Protein AF-A0A3L7UY20-F1 (afdb_monomer_lite)

pLDDT: mean 85.22, std 11.04, range [53.28, 96.44]

Sequence (76 aa):
MLTGSADRDTLLGGSVNDTLLGGADADILLGNDILLGNDTLDGEGHSRDTINGGSGTNTLLGLAAEIDLAFTLIPD

Radius of gyration: 12.55 Å; chains: 1; bounding box: 25×42×26 Å

Structure (mmCIF, N/CA/C/O backbone):
data_AF-A0A3L7UY20-F1
#
_entry.id   AF-A0A3L7UY20-F1
#
loop_
_atom_site.group_PDB
_atom_site.id
_atom_site.type_symbol
_atom_site.label_atom_id
_atom_site.label_alt_id
_atom_site.label_comp_id
_atom_site.label_asym_id
_atom_site.label_entity_id
_atom_site.label_seq_id
_atom_site.pdbx_PDB_ins_code
_atom_site.Cartn_x
_atom_site.Cartn_y
_atom_site.Cartn_z
_atom_site.occupancy
_atom_site.B_iso_or_equiv
_atom_site.auth_seq_id
_atom_site.auth_comp_id
_atom_site.auth_asym_id
_atom_site.auth_atom_id
_atom_site.pdbx_PDB_model_num
ATOM 1 N N . MET A 1 1 ? -7.871 -9.050 1.983 1.00 90.75 1 MET A N 1
ATOM 2 C CA . MET A 1 1 ? -6.647 -9.458 1.258 1.00 90.75 1 MET A CA 1
ATOM 3 C C . MET A 1 1 ? -6.919 -9.409 -0.230 1.00 90.75 1 MET A C 1
ATOM 5 O O . MET A 1 1 ? -7.842 -10.080 -0.684 1.00 90.75 1 MET A O 1
ATOM 9 N N . LEU A 1 2 ? -6.138 -8.607 -0.943 1.00 93.38 2 LEU A N 1
ATOM 10 C CA . LEU A 1 2 ? -6.208 -8.375 -2.377 1.00 93.38 2 LEU A CA 1
ATOM 11 C C . LEU A 1 2 ? -4.780 -8.436 -2.940 1.00 93.38 2 LEU A C 1
ATOM 13 O O . LEU A 1 2 ? -3.867 -7.871 -2.343 1.00 93.38 2 LEU A O 1
ATOM 17 N N . THR A 1 3 ? -4.593 -9.132 -4.056 1.00 95.56 3 THR A N 1
ATOM 18 C CA . THR A 1 3 ? -3.277 -9.347 -4.672 1.00 95.56 3 THR A CA 1
ATOM 19 C C . THR A 1 3 ? -3.361 -8.997 -6.146 1.00 95.56 3 THR A C 1
ATOM 21 O O . THR A 1 3 ? -4.271 -9.474 -6.830 1.00 95.56 3 THR A O 1
ATOM 24 N N . GLY A 1 4 ? -2.446 -8.144 -6.593 1.00 94.44 4 GLY A N 1
ATOM 25 C CA . GLY A 1 4 ? -2.234 -7.807 -7.986 1.00 94.44 4 GLY A CA 1
ATOM 26 C C . GLY A 1 4 ? -1.526 -8.922 -8.748 1.00 94.44 4 GLY A C 1
ATOM 27 O O . GLY A 1 4 ? -1.350 -10.054 -8.286 1.00 94.44 4 GLY A O 1
ATOM 28 N N . SER A 1 5 ? -1.201 -8.609 -9.984 1.00 93.81 5 SER A N 1
ATOM 29 C CA . SER A 1 5 ? -0.563 -9.476 -10.955 1.00 93.81 5 SER A CA 1
ATOM 30 C C . SER A 1 5 ? 0.915 -9.103 -11.100 1.00 93.81 5 SER A C 1
ATOM 32 O O . SER A 1 5 ? 1.512 -8.511 -10.214 1.00 93.81 5 SER A O 1
ATOM 34 N N . ALA A 1 6 ? 1.556 -9.508 -12.197 1.00 93.19 6 ALA A N 1
ATOM 35 C CA . ALA A 1 6 ? 2.898 -9.016 -12.510 1.00 93.19 6 ALA A CA 1
ATOM 36 C C . ALA A 1 6 ? 2.874 -7.671 -13.259 1.00 93.19 6 ALA A C 1
ATOM 38 O O . ALA A 1 6 ? 3.935 -7.084 -13.449 1.00 93.19 6 ALA A O 1
ATOM 39 N N . ASP A 1 7 ? 1.697 -7.243 -13.720 1.00 95.25 7 ASP A N 1
ATOM 40 C CA . ASP A 1 7 ? 1.497 -6.002 -14.458 1.00 95.25 7 ASP A CA 1
ATOM 41 C C . ASP A 1 7 ? 1.224 -4.839 -13.490 1.00 95.25 7 ASP A C 1
ATOM 43 O O . ASP A 1 7 ? 1.227 -5.003 -12.279 1.00 95.25 7 ASP A O 1
ATOM 47 N N . ARG A 1 8 ? 0.983 -3.646 -14.040 1.00 95.56 8 ARG A N 1
ATOM 48 C CA . ARG A 1 8 ? 0.646 -2.446 -13.266 1.00 95.56 8 ARG A CA 1
ATOM 49 C C . ARG A 1 8 ? -0.794 -2.489 -12.776 1.00 95.56 8 ARG A C 1
ATOM 51 O O . ARG A 1 8 ? -1.722 -2.344 -13.580 1.00 95.56 8 ARG A O 1
ATOM 58 N N . ASP A 1 9 ? -0.969 -2.559 -11.471 1.00 96.44 9 ASP A N 1
ATOM 59 C CA . ASP A 1 9 ? -2.257 -2.706 -10.819 1.00 96.44 9 ASP A CA 1
ATOM 60 C C . ASP A 1 9 ? -2.695 -1.453 -10.041 1.00 96.44 9 ASP A C 1
ATOM 62 O O . ASP A 1 9 ? -1.923 -0.570 -9.660 1.00 96.44 9 ASP A O 1
ATOM 66 N N . THR A 1 10 ? -4.007 -1.341 -9.827 1.00 95.31 10 THR A N 1
ATOM 67 C CA . THR A 1 10 ? -4.601 -0.392 -8.879 1.00 95.31 10 THR A CA 1
ATOM 68 C C . THR A 1 10 ? -5.479 -1.171 -7.920 1.00 95.31 10 THR A C 1
ATOM 70 O O . THR A 1 10 ? -6.516 -1.715 -8.301 1.00 95.31 10 THR A O 1
ATOM 73 N N . LEU A 1 11 ? -5.048 -1.221 -6.669 1.00 95.00 11 LEU A N 1
ATOM 74 C CA . LEU A 1 11 ? -5.623 -2.037 -5.617 1.00 95.00 11 LEU A CA 1
ATOM 75 C C . LEU A 1 11 ? -6.256 -1.102 -4.582 1.00 95.00 11 LEU A C 1
ATOM 77 O O . LEU A 1 11 ? -5.595 -0.210 -4.051 1.00 95.00 11 LEU A O 1
ATOM 81 N N . LEU A 1 12 ? -7.548 -1.294 -4.313 1.00 94.06 12 LEU A N 1
ATOM 82 C CA . LEU A 1 12 ? -8.315 -0.498 -3.355 1.00 94.06 12 LEU A CA 1
ATOM 83 C C . LEU A 1 12 ? -8.860 -1.396 -2.243 1.00 94.06 12 LEU A C 1
ATOM 85 O O . LEU A 1 12 ? -9.598 -2.347 -2.513 1.00 94.06 12 LEU A O 1
ATOM 89 N N . GLY A 1 13 ? -8.506 -1.057 -1.008 1.00 91.38 13 GLY A N 1
ATOM 90 C CA . GLY A 1 13 ? -9.003 -1.654 0.219 1.00 91.38 13 GLY A CA 1
ATOM 91 C C . GLY A 1 13 ? -10.456 -1.281 0.514 1.00 91.38 13 GLY A C 1
ATOM 92 O O . GLY A 1 13 ? -11.042 -0.339 -0.039 1.00 91.38 13 GLY A O 1
ATOM 93 N N . GLY A 1 14 ? -11.064 -2.073 1.383 1.00 88.44 14 GLY A N 1
ATOM 94 C CA . GLY A 1 14 ? -12.345 -1.810 2.008 1.00 88.44 14 GLY A CA 1
ATOM 95 C C . GLY A 1 14 ? -12.217 -0.916 3.242 1.00 88.44 14 GLY A C 1
ATOM 96 O O . GLY A 1 14 ? -11.230 -0.244 3.474 1.00 88.44 14 GLY A O 1
ATOM 97 N N . SER A 1 15 ? -13.277 -0.861 4.042 1.00 84.69 15 SER A N 1
ATOM 98 C CA . SER A 1 15 ? -13.359 0.019 5.215 1.00 84.69 15 SER A CA 1
ATOM 99 C C . SER A 1 15 ? -12.816 -0.620 6.502 1.00 84.69 15 SER A C 1
ATOM 101 O O . SER A 1 15 ? -13.240 -0.255 7.594 1.00 84.69 15 SER A O 1
ATOM 103 N N . VAL A 1 16 ? -12.029 -1.683 6.408 1.00 86.19 16 VAL A N 1
ATOM 104 C CA . VAL A 1 16 ? -11.517 -2.454 7.552 1.00 86.19 16 VAL A CA 1
ATOM 105 C C . VAL A 1 16 ? -10.095 -2.887 7.233 1.00 86.19 16 VAL A C 1
ATOM 107 O O . VAL A 1 16 ? -9.717 -2.831 6.078 1.00 86.19 16 VAL A O 1
ATOM 110 N N . ASN A 1 17 ? -9.353 -3.385 8.226 1.00 92.00 17 ASN A N 1
ATOM 111 C CA . ASN A 1 17 ? -7.974 -3.846 8.045 1.00 92.00 17 ASN A CA 1
ATOM 112 C C . ASN A 1 17 ? -7.805 -4.734 6.804 1.00 92.00 17 ASN A C 1
ATOM 114 O O . ASN A 1 17 ? -8.328 -5.856 6.744 1.00 92.00 17 ASN A O 1
ATOM 118 N N . ASP A 1 18 ? -7.004 -4.253 5.870 1.00 93.81 18 ASP A N 1
ATOM 119 C CA . ASP A 1 18 ? -6.724 -4.893 4.607 1.00 93.81 18 ASP A CA 1
ATOM 120 C C . ASP A 1 18 ? -5.280 -5.371 4.492 1.00 93.81 18 ASP A C 1
ATOM 122 O O . ASP A 1 18 ? -4.367 -5.025 5.242 1.00 93.81 18 ASP A O 1
ATOM 126 N N . THR A 1 19 ? -5.088 -6.244 3.512 1.00 95.31 19 THR A N 1
ATOM 127 C CA . THR A 1 19 ? -3.766 -6.658 3.052 1.00 95.31 19 THR A CA 1
ATOM 128 C C . THR A 1 19 ? -3.765 -6.499 1.547 1.00 95.31 19 THR A C 1
ATOM 130 O O . THR A 1 19 ? -4.547 -7.185 0.884 1.00 95.31 19 THR A O 1
ATOM 133 N N . LEU A 1 20 ? -2.950 -5.585 1.032 1.00 96.00 20 LEU A N 1
ATOM 134 C CA . LEU A 1 20 ? -2.811 -5.308 -0.393 1.00 96.00 20 LEU A CA 1
ATOM 135 C C . LEU A 1 20 ? -1.393 -5.670 -0.829 1.00 96.00 20 LEU A C 1
ATOM 137 O O . LEU A 1 20 ? -0.435 -5.233 -0.200 1.00 96.00 20 LEU A O 1
ATOM 141 N N . LEU A 1 21 ? -1.290 -6.477 -1.878 1.00 96.00 21 LEU A N 1
ATOM 142 C CA . LEU A 1 21 ? -0.038 -6.974 -2.444 1.00 96.00 21 LEU A CA 1
ATOM 143 C C . LEU A 1 21 ? 0.036 -6.538 -3.911 1.00 96.00 21 LEU A C 1
ATOM 145 O O . LEU A 1 21 ? -0.843 -6.935 -4.675 1.00 96.00 21 LEU A O 1
ATOM 149 N N . GLY A 1 22 ? 1.000 -5.683 -4.261 1.00 93.44 22 GLY A N 1
ATOM 150 C CA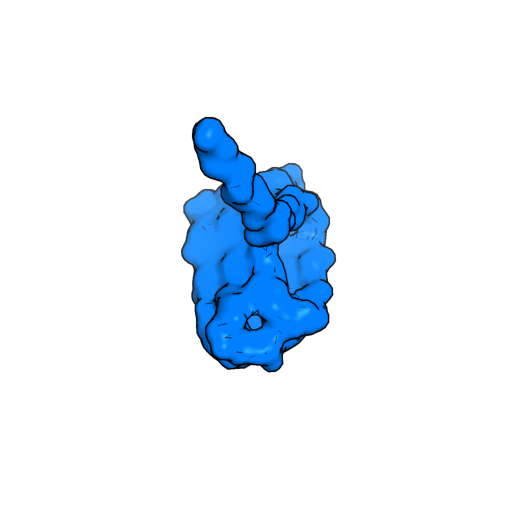 . GLY A 1 22 ? 1.134 -5.022 -5.563 1.00 93.44 22 GLY A CA 1
ATOM 151 C C . GLY A 1 22 ? 1.513 -5.994 -6.666 1.00 93.44 22 GLY A C 1
ATOM 152 O O . GLY A 1 22 ? 0.683 -6.310 -7.516 1.00 93.44 22 GLY A O 1
ATOM 153 N N . GLY A 1 23 ? 2.723 -6.538 -6.581 1.00 93.50 23 GLY A N 1
ATOM 154 C CA . GLY A 1 23 ? 3.246 -7.446 -7.584 1.00 93.50 23 GLY A CA 1
ATOM 155 C C . GLY A 1 23 ? 4.652 -7.056 -8.011 1.00 93.50 23 GLY A C 1
ATOM 156 O O . GLY A 1 23 ? 5.530 -6.841 -7.185 1.00 93.50 23 GLY A O 1
ATOM 157 N N . ALA A 1 24 ? 4.933 -7.095 -9.312 1.00 90.50 24 ALA A N 1
ATOM 158 C CA . ALA A 1 24 ? 6.283 -6.843 -9.821 1.00 90.50 24 ALA A CA 1
ATOM 159 C C . ALA A 1 24 ? 6.477 -5.424 -10.369 1.00 90.50 24 ALA A C 1
ATOM 161 O O . ALA A 1 24 ? 7.552 -4.843 -10.184 1.00 90.50 24 ALA A O 1
ATOM 162 N N . ASP A 1 25 ? 5.491 -4.936 -11.121 1.00 93.62 25 ASP A N 1
ATOM 163 C CA . ASP A 1 25 ? 5.522 -3.650 -11.806 1.00 93.62 25 ASP A CA 1
ATOM 164 C C . ASP A 1 25 ? 5.099 -2.510 -10.866 1.00 93.62 25 ASP A C 1
ATOM 166 O O . ASP A 1 25 ? 4.967 -2.692 -9.668 1.00 93.62 25 ASP A O 1
ATOM 170 N N . ALA A 1 26 ? 5.035 -1.277 -11.374 1.00 93.81 26 ALA A N 1
ATOM 171 C CA . ALA A 1 26 ? 4.721 -0.116 -10.539 1.00 93.81 26 ALA A CA 1
ATOM 172 C C . ALA A 1 26 ? 3.212 -0.002 -10.287 1.00 93.81 26 ALA A C 1
ATOM 174 O O . ALA A 1 26 ? 2.465 0.330 -11.217 1.00 93.81 26 ALA A O 1
ATOM 175 N N . ASP A 1 27 ? 2.817 -0.172 -9.030 1.00 94.88 27 ASP A N 1
ATOM 176 C CA . ASP A 1 27 ? 1.427 -0.309 -8.612 1.00 94.88 27 ASP A CA 1
ATOM 177 C C . ASP A 1 27 ? 0.905 0.896 -7.825 1.00 94.88 27 ASP A C 1
ATOM 179 O O . ASP A 1 27 ? 1.654 1.748 -7.333 1.00 94.88 27 ASP A O 1
ATOM 183 N N . ILE A 1 28 ? -0.421 0.974 -7.705 1.00 93.94 28 ILE A N 1
ATOM 184 C CA . ILE A 1 28 ? -1.121 1.908 -6.820 1.00 93.94 28 ILE A CA 1
ATOM 185 C C . ILE A 1 28 ? -1.880 1.101 -5.769 1.00 93.94 28 ILE A C 1
ATOM 187 O O . ILE A 1 28 ? -2.823 0.390 -6.109 1.00 93.94 28 ILE A O 1
ATOM 191 N N . LEU A 1 29 ? -1.509 1.233 -4.495 1.00 93.06 29 LEU A N 1
ATOM 192 C CA . LEU A 1 29 ? -2.181 0.551 -3.386 1.00 93.06 29 LEU A CA 1
ATOM 193 C C . LEU A 1 29 ? -2.833 1.585 -2.463 1.00 93.06 29 LEU A C 1
ATOM 195 O O . LEU A 1 29 ? -2.157 2.468 -1.936 1.00 93.06 29 LEU A O 1
ATOM 199 N N . LEU A 1 30 ? -4.145 1.475 -2.261 1.00 92.44 30 LEU A N 1
ATOM 200 C CA . LEU A 1 30 ? -4.945 2.404 -1.460 1.00 92.44 30 LEU A CA 1
ATOM 201 C C . LEU A 1 30 ? -5.657 1.642 -0.333 1.00 92.44 30 LEU A C 1
ATOM 203 O O . LEU A 1 30 ? -6.552 0.855 -0.621 1.00 92.44 30 LEU A O 1
ATOM 207 N N . GLY A 1 31 ? -5.300 1.901 0.927 1.00 88.88 31 GLY A N 1
ATOM 208 C CA . GLY A 1 31 ? -5.886 1.266 2.120 1.00 88.88 31 GLY A CA 1
ATOM 209 C C . GLY A 1 31 ? -7.348 1.643 2.383 1.00 88.88 31 GLY A C 1
ATOM 210 O O . GLY A 1 31 ? -8.110 0.808 2.847 1.00 88.88 31 GLY A O 1
ATOM 211 N N . ASN A 1 32 ? -7.777 2.823 1.894 1.00 82.56 32 ASN A N 1
ATOM 212 C CA . ASN A 1 32 ? -9.086 3.467 2.127 1.00 82.56 32 ASN A CA 1
ATOM 213 C C . ASN A 1 32 ? -9.159 4.217 3.475 1.00 82.56 32 ASN A C 1
ATOM 215 O O . ASN A 1 32 ? -8.447 3.918 4.418 1.00 82.56 32 ASN A O 1
ATOM 219 N N . ASP A 1 33 ? -9.990 5.261 3.550 1.00 71.12 33 ASP A N 1
ATOM 220 C CA . ASP A 1 33 ? -9.939 6.276 4.619 1.00 71.12 33 ASP A CA 1
ATOM 221 C C . ASP A 1 33 ? -11.242 6.385 5.443 1.00 71.12 33 ASP A C 1
ATOM 223 O O . ASP A 1 33 ? -11.387 7.237 6.315 1.00 71.12 33 ASP A O 1
ATOM 227 N N . ILE A 1 34 ? -12.252 5.555 5.153 1.00 65.69 34 ILE A N 1
ATOM 228 C CA . ILE A 1 34 ? -13.627 5.799 5.637 1.00 65.69 34 ILE A CA 1
ATOM 229 C C . ILE A 1 34 ? -13.866 5.307 7.079 1.00 65.69 34 ILE A C 1
ATOM 231 O O . ILE A 1 34 ? -14.750 5.823 7.766 1.00 65.69 34 ILE A O 1
ATOM 235 N N . LEU A 1 35 ? -13.088 4.342 7.572 1.00 68.62 35 LEU A N 1
ATOM 236 C CA . LEU A 1 35 ? -13.102 3.865 8.960 1.00 68.62 35 LEU A CA 1
ATOM 237 C C . LEU A 1 35 ? -11.664 3.508 9.347 1.00 68.62 35 LEU A C 1
ATOM 239 O O . LEU A 1 35 ? -10.938 3.018 8.495 1.00 68.62 35 LEU A O 1
ATOM 243 N N . LEU A 1 36 ? -11.278 3.726 10.612 1.00 69.31 36 LEU A N 1
ATOM 244 C CA . LEU A 1 36 ? -9.931 3.438 11.131 1.00 69.31 36 LEU A CA 1
ATOM 245 C C . LEU A 1 36 ? -9.571 1.947 10.954 1.00 69.31 36 LEU A C 1
ATOM 247 O O . LEU A 1 36 ? -9.817 1.137 11.852 1.00 69.31 36 LEU A O 1
ATOM 251 N N . GLY A 1 37 ? -9.024 1.604 9.790 1.00 83.12 37 GLY A N 1
ATOM 252 C CA . GLY A 1 37 ? -8.435 0.320 9.440 1.00 83.12 37 GLY A CA 1
ATOM 253 C C . GLY A 1 37 ? -6.922 0.399 9.591 1.00 83.12 37 GLY A C 1
ATOM 254 O O . GLY A 1 37 ? -6.321 1.435 9.352 1.00 83.12 37 GLY A O 1
ATOM 255 N N . ASN A 1 38 ? -6.313 -0.673 10.080 1.00 90.50 38 ASN A N 1
ATOM 256 C CA . ASN A 1 38 ? -4.864 -0.811 10.106 1.00 90.50 38 ASN A CA 1
ATOM 257 C C . ASN A 1 38 ? -4.479 -1.768 8.989 1.00 90.50 38 ASN A C 1
ATOM 259 O O . ASN A 1 38 ? -4.650 -2.986 9.126 1.00 90.50 38 ASN A O 1
ATOM 263 N N . ASP A 1 39 ? -3.965 -1.210 7.909 1.00 92.19 39 ASP A N 1
ATOM 264 C CA . ASP A 1 39 ? -3.718 -1.939 6.681 1.00 92.19 39 ASP A CA 1
ATOM 265 C C . ASP A 1 39 ? -2.255 -2.359 6.562 1.00 92.19 39 ASP A C 1
ATOM 267 O O . ASP A 1 39 ? -1.333 -1.735 7.098 1.00 92.19 39 ASP A O 1
ATOM 271 N N . THR A 1 40 ? -2.032 -3.452 5.838 1.00 93.62 40 THR A N 1
ATOM 272 C CA . THR A 1 40 ? -0.705 -3.877 5.386 1.00 93.62 40 THR A CA 1
ATOM 273 C C . THR A 1 40 ? -0.650 -3.766 3.872 1.00 93.62 40 THR A C 1
ATOM 275 O O . THR A 1 40 ? -1.388 -4.459 3.175 1.00 93.62 40 THR A O 1
ATOM 278 N N . LEU A 1 41 ? 0.204 -2.887 3.363 1.00 92.38 41 LEU A N 1
ATOM 279 C CA . LEU A 1 41 ? 0.347 -2.632 1.935 1.00 92.38 41 LEU A CA 1
ATOM 280 C C . LEU A 1 41 ? 1.787 -2.945 1.545 1.00 92.38 41 LEU A C 1
ATOM 282 O O . LEU A 1 41 ? 2.714 -2.325 2.063 1.00 92.38 41 LEU A O 1
ATOM 286 N N . ASP A 1 42 ? 1.970 -3.907 0.653 1.00 93.44 42 ASP A N 1
ATOM 287 C CA . ASP A 1 42 ? 3.274 -4.286 0.121 1.00 93.44 42 ASP A CA 1
ATOM 288 C C . ASP A 1 42 ? 3.246 -4.100 -1.389 1.00 93.44 42 ASP A C 1
ATOM 290 O O . ASP A 1 42 ? 2.464 -4.756 -2.072 1.00 93.44 42 ASP A O 1
ATOM 294 N N . GLY A 1 43 ? 4.068 -3.187 -1.905 1.00 88.19 43 GLY A N 1
ATOM 295 C CA . GLY A 1 43 ? 4.223 -3.030 -3.352 1.00 88.19 43 GLY A CA 1
ATOM 296 C C . GL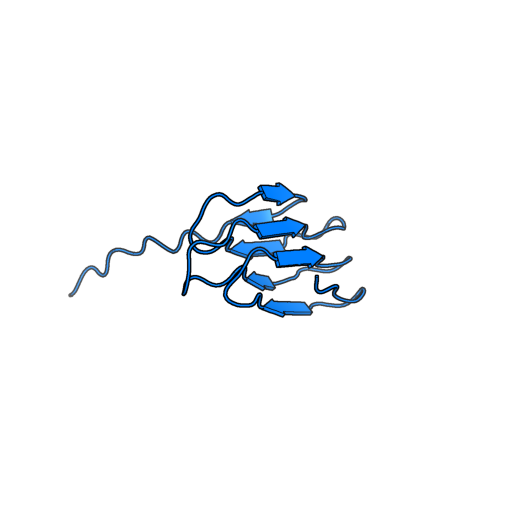Y A 1 43 ? 4.789 -4.289 -4.013 1.00 88.19 43 GLY A C 1
ATOM 297 O O . GLY A 1 43 ? 4.443 -4.595 -5.145 1.00 88.19 43 GLY A O 1
AT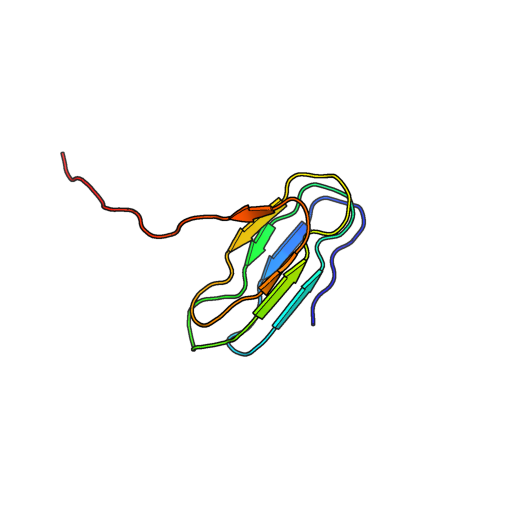OM 298 N N . GLU A 1 44 ? 5.556 -5.086 -3.260 1.00 89.00 44 GLU A N 1
ATOM 299 C CA . GLU A 1 44 ? 6.358 -6.198 -3.769 1.00 89.00 44 GLU A CA 1
ATOM 300 C C . GLU A 1 44 ? 7.309 -5.762 -4.918 1.00 89.00 44 GLU A C 1
ATOM 302 O O . GLU A 1 44 ? 7.397 -4.600 -5.303 1.00 89.00 44 GLU A O 1
ATOM 307 N N . GLY A 1 45 ? 8.168 -6.662 -5.403 1.00 80.81 45 GLY A N 1
ATOM 308 C CA . GLY A 1 45 ? 9.013 -6.359 -6.567 1.00 80.81 45 GLY A CA 1
ATOM 309 C C . GLY A 1 45 ? 10.143 -5.329 -6.356 1.00 80.81 45 GLY A C 1
ATOM 310 O O . GLY A 1 45 ? 10.653 -5.115 -5.256 1.00 80.81 45 GLY A O 1
ATOM 311 N N . HIS A 1 46 ? 10.638 -4.776 -7.472 1.00 80.69 46 HIS A N 1
ATOM 312 C CA . HIS A 1 46 ? 11.741 -3.792 -7.513 1.00 80.69 46 HIS A CA 1
ATOM 313 C C . HIS A 1 46 ? 11.316 -2.459 -8.157 1.00 80.69 46 HIS A C 1
ATOM 315 O O . HIS A 1 46 ? 12.158 -1.587 -8.408 1.00 80.69 46 HIS A O 1
ATOM 321 N N . SER A 1 47 ? 10.037 -2.331 -8.498 1.00 86.31 47 SER A N 1
ATOM 322 C CA . SER A 1 47 ? 9.406 -1.122 -9.014 1.00 86.31 47 SER A CA 1
ATOM 323 C C . SER A 1 47 ? 9.263 -0.078 -7.901 1.00 86.31 47 SER A C 1
ATOM 325 O O . SER A 1 47 ? 9.589 -0.321 -6.744 1.00 86.31 47 SER A O 1
ATOM 327 N N . ARG A 1 48 ? 8.868 1.148 -8.268 1.00 88.88 48 ARG A N 1
ATOM 328 C CA . ARG A 1 48 ? 8.482 2.167 -7.287 1.00 88.88 48 ARG A CA 1
ATOM 329 C C . ARG A 1 48 ? 6.974 2.292 -7.277 1.00 88.88 48 ARG A C 1
ATOM 331 O O . ARG A 1 48 ? 6.419 2.866 -8.217 1.00 88.88 48 ARG A O 1
ATOM 338 N N . ASP A 1 49 ? 6.368 1.827 -6.200 1.00 92.06 49 ASP A N 1
ATOM 339 C CA . ASP A 1 49 ? 4.918 1.819 -6.038 1.00 92.06 49 ASP A CA 1
ATOM 340 C C . ASP A 1 49 ? 4.427 3.106 -5.406 1.00 92.06 49 ASP A C 1
ATOM 342 O O . ASP A 1 49 ? 5.167 3.845 -4.755 1.00 92.06 49 ASP A O 1
ATOM 346 N N . THR A 1 50 ? 3.157 3.395 -5.625 1.00 92.44 50 THR A N 1
ATOM 347 C CA . THR A 1 50 ? 2.469 4.548 -5.068 1.00 92.44 50 THR A CA 1
ATOM 348 C C . THR A 1 50 ? 1.486 4.042 -4.029 1.00 92.44 50 THR A C 1
ATOM 350 O O . THR A 1 50 ? 0.452 3.469 -4.367 1.00 92.44 50 THR A O 1
ATOM 353 N N . ILE A 1 51 ? 1.815 4.228 -2.755 1.00 90.50 51 ILE A N 1
ATOM 354 C CA . ILE A 1 51 ? 1.053 3.625 -1.664 1.00 90.50 51 ILE A CA 1
ATOM 355 C C . ILE A 1 51 ? 0.439 4.710 -0.789 1.00 90.50 51 ILE A C 1
ATOM 357 O O . ILE A 1 51 ? 1.101 5.665 -0.392 1.00 90.50 51 ILE A O 1
ATOM 361 N N . ASN A 1 52 ? -0.839 4.545 -0.475 1.00 90.25 52 ASN A N 1
ATOM 362 C CA . ASN A 1 52 ? -1.550 5.337 0.511 1.00 90.25 52 ASN A CA 1
ATOM 363 C C . ASN A 1 52 ? -2.201 4.389 1.516 1.00 90.25 52 ASN A C 1
ATOM 365 O O . ASN A 1 52 ? -3.138 3.674 1.165 1.00 90.25 52 ASN A O 1
ATOM 369 N N . GLY A 1 53 ? -1.725 4.406 2.759 1.00 86.75 53 GLY A N 1
ATOM 370 C CA . GLY A 1 53 ? -2.296 3.587 3.825 1.00 86.75 53 GLY A CA 1
ATOM 371 C C . GLY A 1 53 ? -3.708 4.003 4.246 1.00 86.75 53 GLY A C 1
ATOM 372 O O . GLY A 1 53 ? -4.391 3.203 4.856 1.00 86.75 53 GLY A O 1
ATOM 373 N N . GLY A 1 54 ? -4.165 5.216 3.919 1.00 87.06 54 GLY A N 1
ATOM 374 C CA . GLY A 1 54 ? -5.414 5.752 4.461 1.00 87.06 54 GLY A CA 1
ATOM 375 C C . GLY A 1 54 ? -5.293 6.116 5.944 1.00 87.06 54 GLY A C 1
ATOM 376 O O . GLY A 1 54 ? -4.191 6.341 6.456 1.00 87.06 54 GLY A O 1
ATOM 377 N N . SER A 1 55 ? -6.427 6.215 6.640 1.00 85.25 55 SER A N 1
ATOM 378 C CA . SER A 1 55 ? -6.440 6.440 8.089 1.00 85.25 55 SER A CA 1
ATOM 379 C C . SER A 1 55 ? -5.962 5.207 8.860 1.00 85.25 55 SER A C 1
ATOM 381 O O . SER A 1 55 ? -5.700 4.156 8.293 1.00 85.25 55 SER A O 1
ATOM 383 N N . GLY A 1 56 ? -5.804 5.350 10.179 1.00 86.12 56 GLY A N 1
ATOM 384 C CA . GLY A 1 56 ? -5.313 4.275 11.040 1.00 86.12 56 GLY A CA 1
ATOM 385 C C . GLY A 1 56 ? -3.788 4.170 11.087 1.00 86.12 56 GLY A C 1
ATOM 386 O O . GLY A 1 56 ? -3.061 5.101 10.748 1.00 86.12 56 GLY A O 1
ATOM 387 N N . THR A 1 57 ? -3.298 3.065 11.648 1.00 89.50 57 THR A N 1
ATOM 388 C CA . THR A 1 57 ? -1.865 2.770 11.780 1.00 89.50 57 THR A CA 1
ATOM 389 C C . THR A 1 57 ? -1.490 1.694 10.775 1.00 89.50 57 THR A C 1
ATOM 391 O O . THR A 1 57 ? -1.749 0.512 11.001 1.00 89.50 57 THR A O 1
ATOM 394 N N . ASN A 1 58 ? -0.862 2.118 9.684 1.00 89.19 58 ASN A N 1
ATOM 395 C CA . ASN A 1 58 ? -0.608 1.277 8.521 1.00 89.19 58 ASN A CA 1
ATOM 396 C C . ASN A 1 58 ? 0.841 0.792 8.479 1.00 89.19 58 ASN A C 1
ATOM 398 O O . ASN A 1 58 ? 1.758 1.460 8.961 1.00 89.19 58 ASN A O 1
ATOM 402 N N . THR A 1 59 ? 1.047 -0.388 7.903 1.00 91.44 59 THR A N 1
ATOM 403 C CA . THR A 1 59 ? 2.374 -0.956 7.648 1.00 91.44 59 THR A CA 1
ATOM 404 C C . THR A 1 59 ? 2.611 -0.978 6.148 1.00 91.44 59 THR A C 1
ATOM 406 O O . THR A 1 59 ? 1.897 -1.674 5.428 1.00 91.44 59 THR A O 1
ATOM 409 N N . LEU A 1 60 ? 3.607 -0.221 5.685 1.00 89.12 60 LEU A N 1
ATOM 410 C CA . LEU A 1 60 ? 3.983 -0.157 4.27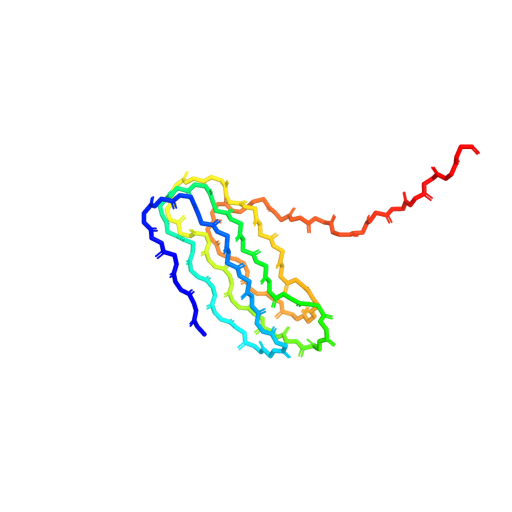4 1.00 89.12 60 LEU A CA 1
ATOM 411 C C . LEU A 1 60 ? 5.305 -0.904 4.063 1.00 89.12 60 LEU A C 1
ATOM 413 O O . LEU A 1 60 ? 6.273 -0.677 4.795 1.00 89.12 60 LEU A O 1
ATOM 417 N N . LEU A 1 61 ? 5.336 -1.800 3.084 1.00 88.38 61 LEU A N 1
ATOM 418 C CA . LEU A 1 61 ? 6.480 -2.637 2.728 1.00 88.38 61 LEU A CA 1
ATOM 419 C C . LEU A 1 61 ? 6.848 -2.431 1.247 1.00 88.38 61 LEU A C 1
ATOM 421 O O . LEU A 1 61 ? 6.037 -1.956 0.451 1.00 88.38 61 LEU A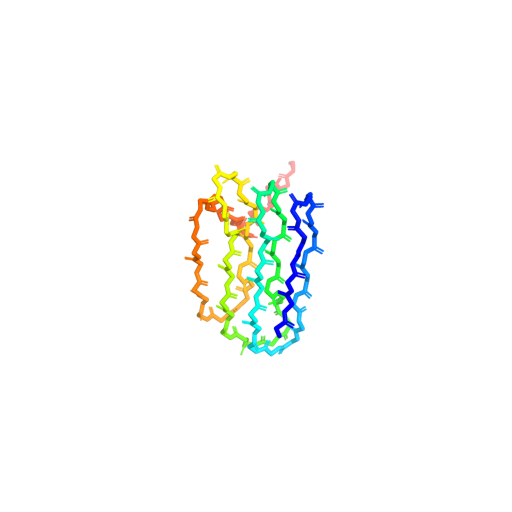 O 1
ATOM 425 N N . GLY A 1 62 ? 8.094 -2.759 0.896 1.00 83.31 62 GLY A N 1
ATOM 426 C CA . GLY A 1 62 ? 8.617 -2.619 -0.467 1.00 83.31 62 GLY A CA 1
ATOM 427 C C . GLY A 1 62 ? 9.217 -1.242 -0.783 1.00 83.31 62 GLY A C 1
ATOM 428 O O . GLY A 1 62 ? 9.491 -0.426 0.103 1.00 83.31 62 GLY A O 1
ATOM 429 N N . LEU A 1 63 ? 9.478 -0.994 -2.068 1.00 75.25 63 LEU A N 1
ATOM 430 C CA . LEU A 1 63 ? 10.020 0.273 -2.570 1.00 75.25 63 LEU A CA 1
ATOM 431 C C . LEU A 1 63 ? 8.888 1.272 -2.850 1.00 75.25 63 LEU A C 1
ATOM 433 O O . LEU A 1 63 ? 8.658 1.695 -3.979 1.00 75.25 63 LEU A O 1
ATOM 437 N N . ALA A 1 64 ? 8.198 1.695 -1.798 1.00 70.00 64 ALA A N 1
ATOM 438 C CA . ALA A 1 64 ? 7.055 2.588 -1.924 1.00 70.00 64 ALA A CA 1
ATOM 439 C C . ALA A 1 64 ? 7.447 4.077 -1.914 1.00 70.00 64 ALA A C 1
ATOM 441 O O . ALA A 1 64 ? 8.288 4.532 -1.135 1.00 70.00 64 ALA A O 1
ATOM 442 N N . ALA A 1 65 ? 6.782 4.861 -2.758 1.00 76.00 65 ALA A N 1
ATOM 443 C CA . ALA A 1 65 ? 6.555 6.279 -2.540 1.00 76.00 65 ALA A CA 1
ATOM 444 C C . ALA A 1 65 ? 5.212 6.433 -1.818 1.00 76.00 65 ALA A C 1
ATOM 446 O O . ALA A 1 65 ? 4.156 6.146 -2.385 1.00 76.00 65 ALA A O 1
ATOM 447 N N . GLU A 1 66 ? 5.255 6.872 -0.565 1.00 72.12 66 GLU A N 1
ATOM 448 C CA . GLU A 1 66 ? 4.040 7.204 0.174 1.00 72.12 66 GLU A CA 1
ATOM 449 C C . GLU A 1 66 ? 3.385 8.452 -0.439 1.00 72.12 66 GLU A C 1
ATOM 451 O O . GLU A 1 66 ? 4.055 9.465 -0.673 1.00 72.12 66 GLU A O 1
ATOM 456 N N . ILE A 1 67 ? 2.082 8.381 -0.720 1.00 68.81 67 ILE A N 1
ATOM 457 C CA . ILE A 1 67 ? 1.290 9.573 -1.033 1.00 68.81 67 ILE A CA 1
ATOM 458 C C . ILE A 1 67 ? 0.958 10.271 0.285 1.00 68.81 67 ILE A C 1
ATOM 460 O O . ILE A 1 67 ? 0.122 9.790 1.046 1.00 68.81 67 ILE A O 1
ATOM 464 N N . ASP A 1 68 ? 1.541 11.448 0.508 1.00 63.66 68 ASP A N 1
ATOM 465 C CA . ASP A 1 68 ? 1.058 12.366 1.538 1.00 63.66 68 ASP A CA 1
ATOM 466 C C . ASP A 1 68 ? -0.241 13.039 1.058 1.00 63.66 68 ASP A C 1
ATOM 468 O O . ASP A 1 68 ? -0.243 13.850 0.127 1.00 63.66 68 ASP A O 1
ATOM 472 N N . LEU A 1 69 ? -1.366 12.673 1.675 1.00 62.97 69 LEU A N 1
ATOM 473 C CA . LEU A 1 69 ? -2.674 13.281 1.423 1.00 62.97 69 LEU A CA 1
ATOM 474 C C . LEU A 1 69 ? -2.861 14.628 2.138 1.00 62.97 69 LEU A C 1
ATOM 476 O O . LEU A 1 69 ? -3.894 15.275 1.940 1.00 62.97 69 LEU A O 1
ATOM 480 N N . ALA A 1 70 ? -1.908 15.078 2.961 1.00 62.69 70 ALA A N 1
ATOM 481 C CA . ALA A 1 70 ? -1.969 16.379 3.613 1.00 62.69 70 ALA A CA 1
ATOM 482 C C . ALA A 1 70 ? -1.663 17.504 2.612 1.00 62.69 70 ALA A C 1
ATOM 484 O O . ALA A 1 70 ? -0.603 18.127 2.622 1.00 62.69 70 ALA A O 1
ATOM 485 N N . PHE A 1 71 ? -2.620 17.817 1.740 1.00 53.28 71 PHE A N 1
ATOM 486 C CA . PHE A 1 71 ? -2.538 19.007 0.902 1.00 53.28 71 PHE A CA 1
ATOM 487 C C . PHE A 1 71 ? -3.187 20.198 1.613 1.00 53.28 71 PHE A C 1
ATOM 489 O O . PHE A 1 71 ? -4.335 20.151 2.052 1.00 53.28 71 PHE A O 1
ATOM 496 N N . THR A 1 72 ? -2.458 21.310 1.705 1.00 64.31 72 THR A N 1
ATOM 497 C CA . THR A 1 72 ? -3.073 22.607 2.005 1.00 64.31 72 THR A CA 1
ATOM 498 C C . THR A 1 72 ? -3.448 23.256 0.684 1.00 64.31 72 THR A C 1
ATOM 500 O O . THR A 1 72 ? -2.573 23.580 -0.117 1.00 64.31 72 THR A O 1
ATOM 503 N N . LEU A 1 73 ? -4.744 23.455 0.446 1.00 54.62 73 LEU A N 1
ATOM 504 C CA . LEU A 1 73 ? -5.1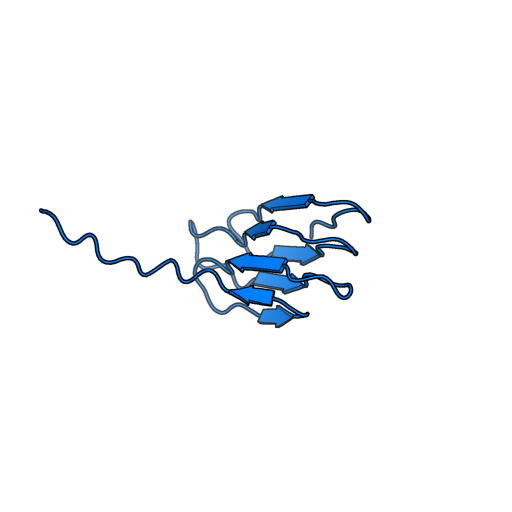84 24.325 -0.641 1.00 54.62 73 LEU A CA 1
ATOM 505 C C . LEU A 1 73 ? -4.777 25.756 -0.287 1.00 54.62 73 LEU A C 1
ATOM 507 O O . LEU A 1 73 ? -5.292 26.321 0.677 1.00 54.62 73 LEU A O 1
ATOM 511 N N . ILE A 1 74 ? -3.853 26.328 -1.056 1.00 70.88 74 ILE A N 1
ATOM 512 C CA . ILE A 1 74 ? -3.597 27.766 -1.034 1.00 70.88 74 ILE A CA 1
ATOM 513 C C . ILE A 1 74 ? -4.493 28.365 -2.124 1.00 70.88 74 ILE A C 1
ATOM 515 O O . ILE A 1 74 ? -4.207 28.143 -3.300 1.00 70.88 74 ILE A O 1
ATOM 519 N N . PRO A 1 75 ? -5.614 29.019 -1.771 1.00 67.38 75 PRO A N 1
ATOM 520 C CA . PRO A 1 75 ? -6.413 29.743 -2.752 1.00 67.38 75 PRO A CA 1
ATOM 521 C C . PRO A 1 75 ? -5.606 30.922 -3.319 1.00 67.38 75 PRO A C 1
ATOM 523 O O . PRO A 1 75 ? -4.772 31.481 -2.603 1.00 67.38 75 PRO A O 1
ATOM 526 N N . ASP A 1 76 ? -5.863 31.260 -4.586 1.00 72.62 76 ASP A N 1
ATOM 527 C CA . ASP A 1 76 ? -5.237 32.387 -5.298 1.00 72.62 76 ASP A CA 1
ATOM 528 C C . ASP A 1 76 ? -5.358 33.730 -4.550 1.00 72.62 76 ASP A C 1
ATOM 530 O O . ASP A 1 76 ? -6.436 34.005 -3.963 1.00 72.62 76 ASP A O 1
#

Secondary structure (DSSP, 8-state):
-EE--SS--EEE--SS--EEE--SS--EEE--SSS----EEE--SSS-EEEE--SS--EEESSEEE----------

Foldseek 3Di:
DEEDEQDEEEAAADQAEEEYHQHAEAYEEYLDAPHAHAYEYENDHQYEYEYENYHHHYHYHDNYDYDDPPDDDDDD